Protein AF-A0A6B3EBV0-F1 (afdb_monomer_lite)

pLDDT: mean 90.92, std 12.21, range [45.16, 98.69]

Sequence (71 aa):
AVLTDRGLDAALSSVAARCTVPVSVEVDLEERPAEAVEGIAYFTVSELLQNISKHSGARTAAVEVWRADGR

Secondary structure (DSSP, 8-state):
-HHHHHHHHHHHHHHHTTSSS-EEEEEE-SSPPPHHHHHHHHHHHHHHHHHIIIII--S-EEEEEE-PPP-

Radius of gyration: 12.43 Å; chains: 1; bounding box: 31×17×36 Å

Foldseek 3Di:
DCCVPPNLQSLLVVLQVPAPAHEAEEADEPDGDDPVVSVVLSVVSNVVSVCNRPPDPDRYYYHHHDDDPDD

Structure (mmCIF, N/CA/C/O backbone):
data_AF-A0A6B3EBV0-F1
#
_entry.id   AF-A0A6B3EBV0-F1
#
loop_
_atom_site.group_PDB
_atom_site.id
_atom_site.type_symbol
_atom_site.label_atom_id
_atom_site.label_alt_id
_atom_site.label_comp_id
_atom_site.label_asym_id
_atom_site.label_entity_id
_atom_site.label_seq_id
_atom_site.pdbx_PDB_ins_code
_atom_site.Cartn_x
_atom_site.Cartn_y
_atom_site.Cartn_z
_atom_site.occupancy
_atom_site.B_iso_or_equiv
_atom_site.auth_seq_id
_atom_site.auth_comp_id
_atom_site.auth_asym_id
_atom_site.auth_atom_id
_atom_site.pdbx_PDB_model_num
ATOM 1 N N . ALA A 1 1 ? 17.109 3.823 2.837 1.00 56.06 1 ALA A N 1
ATOM 2 C CA . ALA A 1 1 ? 15.750 3.756 3.435 1.00 56.06 1 ALA A CA 1
ATOM 3 C C . ALA A 1 1 ? 15.114 2.441 2.984 1.00 56.06 1 ALA A C 1
ATOM 5 O O . ALA A 1 1 ? 15.519 1.956 1.945 1.00 56.06 1 ALA A O 1
ATOM 6 N N . VAL A 1 2 ? 14.167 1.821 3.702 1.00 59.75 2 VAL A N 1
ATOM 7 C CA . VAL A 1 2 ? 13.675 0.458 3.350 1.00 59.75 2 VAL A CA 1
ATOM 8 C C . VAL A 1 2 ? 13.227 0.334 1.879 1.00 59.75 2 VAL A C 1
ATOM 10 O O . VAL A 1 2 ? 13.487 -0.690 1.254 1.00 59.75 2 VAL A O 1
ATOM 13 N N . LEU A 1 3 ? 12.676 1.412 1.307 1.00 61.12 3 LEU A N 1
ATOM 14 C CA . LEU A 1 3 ? 12.301 1.508 -0.108 1.00 61.12 3 LEU A CA 1
ATOM 15 C C . LEU A 1 3 ? 13.486 1.373 -1.087 1.00 61.12 3 LEU A C 1
ATOM 17 O O . LEU A 1 3 ? 13.358 0.729 -2.124 1.00 61.12 3 LEU A O 1
ATOM 21 N N . THR A 1 4 ? 14.658 1.929 -0.767 1.00 61.78 4 THR A N 1
ATOM 22 C CA . THR A 1 4 ? 15.825 1.870 -1.665 1.00 61.78 4 THR A CA 1
ATOM 23 C C . THR A 1 4 ? 16.471 0.484 -1.696 1.00 61.78 4 THR A C 1
ATOM 25 O O . THR A 1 4 ? 16.978 0.091 -2.742 1.00 61.78 4 THR A O 1
ATOM 28 N N . ASP A 1 5 ? 16.382 -0.283 -0.602 1.00 60.16 5 ASP A N 1
ATOM 29 C CA . ASP A 1 5 ? 17.149 -1.530 -0.440 1.00 60.16 5 ASP A CA 1
ATOM 30 C C . ASP A 1 5 ? 16.328 -2.806 -0.670 1.00 60.16 5 ASP A C 1
ATOM 32 O O . ASP A 1 5 ? 16.885 -3.824 -1.076 1.00 60.16 5 ASP A O 1
ATOM 36 N N . ARG A 1 6 ? 15.017 -2.786 -0.384 1.00 66.50 6 ARG A N 1
ATOM 37 C CA . ARG A 1 6 ? 14.157 -3.989 -0.410 1.00 66.50 6 ARG A CA 1
ATOM 38 C C . ARG A 1 6 ? 12.954 -3.884 -1.353 1.00 66.50 6 ARG A C 1
ATOM 40 O O . ARG A 1 6 ? 12.186 -4.834 -1.446 1.00 66.50 6 ARG A O 1
ATOM 47 N N . GLY A 1 7 ? 12.817 -2.757 -2.054 1.00 83.06 7 GLY A N 1
ATOM 48 C CA . GLY A 1 7 ? 11.733 -2.500 -3.004 1.00 83.06 7 GLY A CA 1
ATOM 49 C C . GLY A 1 7 ? 10.408 -2.102 -2.347 1.00 83.06 7 GLY A C 1
ATOM 50 O O . GLY A 1 7 ? 10.288 -2.016 -1.120 1.00 83.06 7 GLY A O 1
ATOM 51 N N . LEU A 1 8 ? 9.417 -1.824 -3.196 1.00 89.81 8 LEU A N 1
ATOM 52 C CA . LEU A 1 8 ? 8.115 -1.289 -2.801 1.00 89.81 8 LEU A CA 1
ATOM 53 C C . LEU A 1 8 ? 7.336 -2.204 -1.840 1.00 89.81 8 LEU A C 1
ATOM 55 O O . LEU A 1 8 ? 6.837 -1.707 -0.835 1.00 89.81 8 LEU A O 1
ATOM 59 N N . ASP A 1 9 ? 7.291 -3.518 -2.078 1.00 91.38 9 ASP A N 1
ATOM 60 C CA . ASP A 1 9 ? 6.569 -4.474 -1.216 1.00 91.38 9 ASP A CA 1
ATOM 61 C C . ASP A 1 9 ? 7.033 -4.408 0.249 1.00 91.38 9 ASP A C 1
ATOM 63 O O . ASP A 1 9 ? 6.255 -4.110 1.160 1.00 91.38 9 ASP A O 1
ATOM 67 N N . ALA A 1 10 ? 8.337 -4.554 0.487 1.00 91.50 10 ALA A N 1
ATOM 68 C CA . ALA A 1 10 ? 8.892 -4.488 1.835 1.00 91.50 10 ALA A CA 1
ATOM 69 C C . ALA A 1 10 ? 8.638 -3.129 2.516 1.00 91.50 10 ALA A C 1
ATOM 71 O O . ALA A 1 10 ? 8.439 -3.062 3.734 1.00 91.50 10 ALA A O 1
ATOM 72 N N . ALA A 1 11 ? 8.651 -2.038 1.746 1.00 94.00 11 ALA A N 1
ATOM 73 C CA . ALA A 1 11 ? 8.368 -0.707 2.263 1.00 94.00 11 ALA A CA 1
ATOM 74 C C . ALA A 1 11 ? 6.891 -0.548 2.661 1.00 94.00 11 ALA A C 1
ATOM 76 O O . ALA A 1 11 ? 6.613 -0.062 3.760 1.00 94.00 11 ALA A O 1
ATOM 77 N N . LEU A 1 12 ? 5.958 -0.997 1.817 1.00 96.00 12 LEU A N 1
ATOM 78 C CA . LEU A 1 12 ? 4.521 -0.950 2.093 1.00 96.00 12 LEU A CA 1
ATOM 79 C C . LEU A 1 12 ? 4.142 -1.862 3.261 1.00 96.00 12 LEU A C 1
ATOM 81 O O . LEU A 1 12 ? 3.450 -1.413 4.172 1.00 96.00 12 LEU A O 1
ATOM 85 N N . SER A 1 13 ? 4.680 -3.081 3.305 1.00 95.62 13 SER A N 1
ATOM 86 C CA . SER A 1 13 ? 4.508 -4.021 4.417 1.00 95.62 13 SER A CA 1
ATOM 87 C C . SER A 1 13 ? 4.962 -3.427 5.760 1.00 95.62 13 SER A C 1
ATOM 89 O O . SER A 1 13 ? 4.274 -3.554 6.774 1.00 95.62 13 SER A O 1
ATOM 91 N N . SER A 1 14 ? 6.086 -2.702 5.776 1.00 95.19 14 SER A N 1
ATOM 92 C CA . SER A 1 14 ? 6.591 -2.020 6.978 1.00 95.19 14 SER A CA 1
ATOM 93 C C . SER A 1 14 ? 5.657 -0.906 7.470 1.00 95.19 14 SER A C 1
ATOM 95 O O . SER A 1 14 ? 5.428 -0.755 8.672 1.00 95.19 14 SER A O 1
ATOM 97 N N . VAL A 1 15 ? 5.084 -0.120 6.554 1.00 95.88 15 VAL A N 1
ATOM 98 C CA . VAL A 1 15 ? 4.132 0.941 6.918 1.00 95.88 15 VAL A CA 1
ATOM 99 C C . VAL A 1 15 ? 2.790 0.351 7.350 1.00 95.88 15 VAL A C 1
ATOM 101 O O . VAL A 1 15 ? 2.232 0.793 8.356 1.00 95.88 15 VAL A O 1
ATOM 104 N N . ALA A 1 16 ? 2.304 -0.674 6.650 1.00 97.31 16 ALA A N 1
ATOM 105 C CA . ALA A 1 16 ? 1.086 -1.409 6.975 1.00 97.31 16 ALA A CA 1
ATOM 106 C C . ALA A 1 16 ? 1.129 -2.004 8.389 1.00 97.31 16 ALA A C 1
ATOM 108 O O . ALA A 1 16 ? 0.175 -1.843 9.148 1.00 97.31 16 ALA A O 1
ATOM 109 N N . ALA A 1 17 ? 2.271 -2.570 8.796 1.00 97.12 17 ALA A N 1
ATOM 110 C CA . ALA A 1 17 ? 2.480 -3.112 10.141 1.00 97.12 17 ALA A CA 1
ATOM 111 C C . ALA A 1 17 ? 2.344 -2.074 11.276 1.00 97.12 17 ALA A C 1
ATOM 113 O O . ALA A 1 17 ? 2.225 -2.448 12.441 1.00 97.12 17 ALA A O 1
ATOM 114 N N . ARG A 1 18 ? 2.370 -0.771 10.960 1.00 96.38 18 ARG A N 1
ATOM 115 C CA . ARG A 1 18 ? 2.189 0.327 11.927 1.00 96.38 18 ARG A CA 1
ATOM 116 C C . ARG A 1 18 ? 0.759 0.870 11.977 1.00 96.38 18 ARG A C 1
ATOM 118 O O . ARG A 1 18 ? 0.494 1.765 12.780 1.00 96.38 18 ARG A O 1
ATOM 125 N N . CYS A 1 19 ? -0.137 0.396 11.113 1.00 97.88 19 CYS A N 1
ATOM 126 C CA . CYS A 1 19 ? -1.534 0.815 11.120 1.00 97.88 19 CYS A CA 1
ATOM 127 C C . CYS A 1 19 ? -2.246 0.295 12.379 1.00 97.88 19 CYS A C 1
ATOM 129 O O . CYS A 1 19 ? -1.894 -0.750 12.923 1.00 97.88 19 CYS A O 1
ATOM 131 N N . THR A 1 20 ? -3.256 1.024 12.857 1.00 97.56 20 THR A N 1
ATOM 132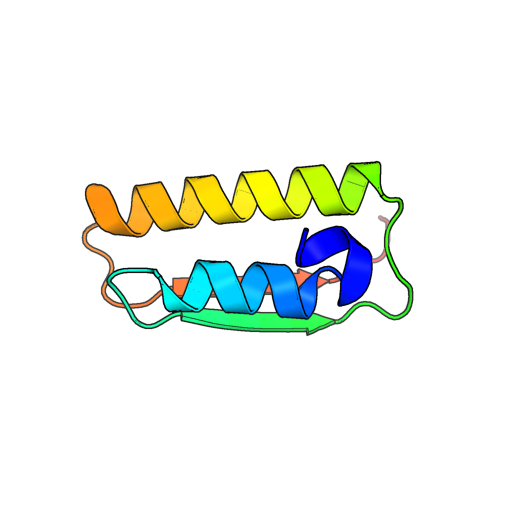 C CA . THR A 1 20 ? -4.018 0.631 14.058 1.00 97.56 20 THR A CA 1
ATOM 133 C C . THR A 1 20 ? -5.035 -0.480 13.797 1.00 97.56 20 THR A C 1
ATOM 135 O O . THR A 1 20 ? -5.577 -1.046 14.745 1.00 97.56 20 THR A O 1
ATOM 138 N N . VAL A 1 21 ? -5.290 -0.801 12.527 1.00 98.12 21 VAL A N 1
ATOM 139 C CA . VAL A 1 21 ? -6.155 -1.901 12.092 1.00 98.12 21 VAL A CA 1
ATOM 140 C C . VAL A 1 21 ? -5.337 -2.922 11.301 1.00 98.12 21 VAL A C 1
ATOM 142 O O . VAL A 1 21 ? -4.327 -2.543 10.709 1.00 98.12 21 VAL A O 1
ATOM 145 N N . PRO A 1 22 ? -5.752 -4.199 11.244 1.00 98.31 22 PRO A N 1
ATOM 146 C CA . PRO A 1 22 ? -5.133 -5.178 10.358 1.00 98.31 22 PRO A CA 1
ATOM 147 C C . PRO A 1 22 ? -5.151 -4.706 8.899 1.00 98.31 22 PRO A C 1
ATOM 149 O O . PRO A 1 22 ? -6.197 -4.283 8.396 1.00 98.31 22 PRO A O 1
ATOM 152 N N . VAL A 1 23 ? -4.002 -4.804 8.227 1.00 98.69 23 VAL A N 1
ATOM 153 C CA . VAL A 1 23 ? -3.828 -4.412 6.822 1.00 98.69 23 VAL A CA 1
ATOM 154 C C . VAL A 1 23 ? -3.246 -5.579 6.037 1.00 98.69 23 VAL A C 1
ATOM 156 O O . VAL A 1 23 ? -2.200 -6.105 6.418 1.00 98.69 23 VAL A O 1
ATOM 159 N N . SER A 1 24 ? -3.899 -5.969 4.944 1.00 98.31 24 SER A N 1
ATOM 160 C CA . SER A 1 24 ? -3.301 -6.850 3.937 1.00 98.31 24 SER A CA 1
ATOM 161 C C . SER A 1 24 ? -2.528 -6.026 2.910 1.00 98.31 24 SER A C 1
ATOM 163 O O . SER A 1 24 ? -2.969 -4.944 2.521 1.00 98.31 24 SER A O 1
ATOM 165 N N . VAL A 1 25 ? -1.376 -6.535 2.479 1.00 97.75 25 VAL A N 1
ATOM 166 C CA . VAL A 1 25 ? -0.561 -5.933 1.420 1.00 97.75 25 VAL A CA 1
ATOM 167 C C . VAL A 1 25 ? -0.321 -6.987 0.351 1.00 97.75 25 VAL A C 1
ATOM 169 O O . VAL A 1 25 ? 0.149 -8.078 0.664 1.00 97.75 25 VAL A O 1
ATOM 172 N N . GLU A 1 26 ? -0.652 -6.648 -0.888 1.00 96.62 26 GLU A N 1
ATOM 173 C CA . GLU A 1 26 ? -0.418 -7.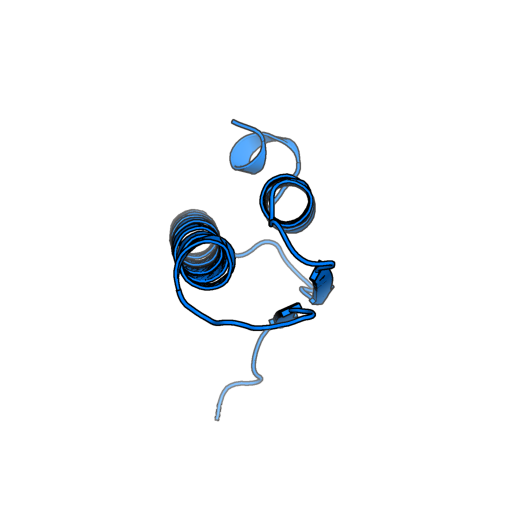465 -2.072 1.00 96.62 26 GLU A CA 1
ATOM 174 C C . GLU A 1 26 ? 0.232 -6.592 -3.148 1.00 96.62 26 GLU A C 1
ATOM 176 O O . GLU A 1 26 ? -0.267 -5.516 -3.484 1.00 96.62 26 GLU A O 1
ATOM 181 N N . VAL A 1 27 ? 1.386 -7.026 -3.652 1.00 94.62 27 VAL A N 1
ATOM 182 C CA . VAL A 1 27 ? 2.141 -6.314 -4.686 1.00 94.62 27 VAL A CA 1
ATOM 183 C C . VAL A 1 27 ? 2.409 -7.277 -5.831 1.00 94.62 27 VAL A C 1
ATOM 185 O O . VAL A 1 27 ? 3.255 -8.161 -5.719 1.00 94.62 27 VAL A O 1
ATOM 188 N N . ASP A 1 28 ? 1.690 -7.075 -6.928 1.00 94.00 28 ASP A N 1
ATOM 189 C CA . ASP A 1 28 ? 1.781 -7.836 -8.168 1.00 94.00 28 ASP A CA 1
ATOM 190 C C . ASP A 1 28 ? 2.395 -6.961 -9.271 1.00 94.00 28 ASP A C 1
ATOM 192 O O . ASP A 1 28 ? 1.717 -6.257 -10.024 1.00 94.00 28 ASP A O 1
ATOM 196 N N . LEU A 1 29 ? 3.728 -6.924 -9.305 1.00 90.94 29 LEU A N 1
ATOM 197 C CA . LEU A 1 29 ? 4.500 -6.139 -10.266 1.00 90.94 29 LEU A CA 1
ATOM 198 C C . LEU A 1 29 ? 5.562 -7.025 -10.916 1.00 90.94 29 LEU A C 1
ATOM 200 O O . LEU A 1 29 ? 6.486 -7.483 -10.247 1.00 90.94 29 LEU A O 1
ATOM 204 N N . GLU A 1 30 ? 5.462 -7.213 -12.233 1.00 89.00 30 GLU A N 1
ATOM 205 C CA . GLU A 1 30 ? 6.437 -7.992 -13.014 1.00 89.00 30 GLU A CA 1
ATOM 206 C C . GLU A 1 30 ? 7.837 -7.357 -13.015 1.00 89.00 30 GLU A C 1
ATOM 208 O O . GLU A 1 30 ? 8.854 -8.045 -13.105 1.00 89.00 30 GLU A O 1
ATOM 213 N N . GLU A 1 31 ? 7.895 -6.030 -12.899 1.00 89.62 31 GLU A N 1
ATOM 214 C CA . GLU A 1 31 ? 9.125 -5.250 -12.880 1.00 89.62 31 GLU A CA 1
ATOM 215 C C . GLU A 1 31 ? 9.050 -4.122 -11.849 1.00 89.62 31 GLU A C 1
ATOM 217 O O . GLU A 1 31 ? 7.978 -3.616 -11.506 1.00 89.62 31 GLU A O 1
ATOM 222 N N . ARG A 1 32 ? 10.218 -3.693 -11.363 1.00 89.19 32 ARG A N 1
ATOM 223 C CA . ARG A 1 32 ? 10.307 -2.573 -10.427 1.00 89.19 32 ARG A CA 1
ATOM 224 C C . ARG A 1 32 ? 9.876 -1.275 -11.134 1.00 89.19 32 ARG A C 1
ATOM 226 O O . ARG A 1 32 ? 10.469 -0.941 -12.162 1.00 89.19 32 ARG A O 1
ATOM 233 N N . PRO A 1 33 ? 8.906 -0.513 -10.591 1.00 90.06 33 PRO A N 1
ATOM 234 C CA . PRO A 1 33 ? 8.538 0.782 -11.149 1.00 90.06 33 PRO A CA 1
ATOM 235 C C . PRO A 1 33 ? 9.720 1.754 -11.135 1.00 90.06 33 PRO A C 1
ATOM 237 O O . PRO A 1 33 ? 10.667 1.597 -10.363 1.00 90.06 33 PRO A O 1
ATOM 240 N N . ALA A 1 34 ? 9.640 2.812 -11.943 1.00 92.25 34 ALA A N 1
ATOM 241 C CA . ALA A 1 34 ? 10.591 3.914 -11.843 1.00 92.25 34 ALA A CA 1
ATOM 242 C C . ALA A 1 34 ? 10.624 4.469 -10.405 1.00 92.25 34 ALA A C 1
ATOM 244 O O . ALA A 1 34 ? 9.581 4.574 -9.760 1.00 92.25 34 ALA A O 1
ATOM 245 N N . GLU A 1 35 ? 11.798 4.886 -9.925 1.00 90.06 35 GLU A N 1
ATOM 246 C CA . GLU A 1 35 ? 12.002 5.345 -8.538 1.00 90.06 35 GLU A CA 1
ATOM 247 C C . GLU A 1 35 ? 11.003 6.439 -8.117 1.00 90.06 35 GLU A C 1
ATOM 249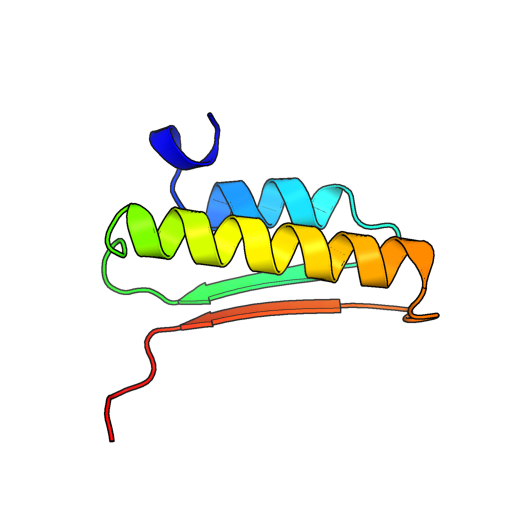 O O . GLU A 1 35 ? 10.469 6.424 -7.009 1.00 90.06 35 GLU A O 1
ATOM 254 N N . ALA A 1 36 ? 10.678 7.359 -9.031 1.00 93.00 36 ALA A N 1
ATOM 255 C CA . ALA A 1 36 ? 9.672 8.391 -8.790 1.00 93.00 36 ALA A CA 1
ATOM 256 C C . ALA A 1 36 ? 8.272 7.803 -8.517 1.00 93.00 36 ALA A C 1
ATOM 258 O O . ALA A 1 36 ? 7.559 8.294 -7.644 1.00 93.00 36 ALA A O 1
ATOM 259 N N . VAL A 1 37 ? 7.888 6.739 -9.230 1.00 93.19 37 VAL A N 1
ATOM 260 C CA . VAL A 1 37 ? 6.610 6.036 -9.039 1.00 93.19 37 VAL A CA 1
ATOM 261 C C . VAL A 1 37 ? 6.605 5.288 -7.709 1.00 93.19 37 VAL A C 1
ATOM 263 O O . VAL A 1 37 ? 5.620 5.374 -6.979 1.00 93.19 37 VAL A O 1
ATOM 266 N N . GLU A 1 38 ? 7.707 4.621 -7.350 1.00 93.12 38 GLU A N 1
ATOM 267 C CA . GLU A 1 38 ? 7.850 3.973 -6.039 1.00 93.12 38 GLU A CA 1
ATOM 268 C C . GLU A 1 38 ? 7.696 4.973 -4.891 1.00 93.12 38 GLU A C 1
ATOM 270 O O . GLU A 1 38 ? 6.959 4.718 -3.937 1.00 93.12 38 GLU A O 1
ATOM 275 N N . GLY A 1 39 ? 8.361 6.127 -4.996 1.00 93.69 39 GLY A N 1
ATOM 276 C CA . GLY A 1 39 ? 8.259 7.197 -4.010 1.00 93.69 39 GLY A CA 1
ATOM 277 C C . GLY A 1 39 ? 6.821 7.687 -3.858 1.00 93.69 39 GLY A C 1
ATOM 278 O O . GLY A 1 39 ? 6.300 7.721 -2.744 1.00 93.69 39 GLY A O 1
ATOM 279 N N . ILE A 1 40 ? 6.157 8.012 -4.971 1.00 95.44 40 ILE A N 1
ATOM 280 C CA . ILE A 1 40 ? 4.762 8.471 -4.964 1.00 95.44 40 ILE A CA 1
ATOM 281 C C . ILE A 1 40 ? 3.848 7.415 -4.334 1.00 95.44 40 ILE A C 1
ATOM 283 O O . ILE A 1 40 ? 3.120 7.739 -3.397 1.00 95.44 40 ILE A O 1
ATOM 287 N N . ALA A 1 41 ? 3.923 6.158 -4.779 1.00 95.25 41 ALA A N 1
ATOM 288 C CA . ALA A 1 41 ? 3.099 5.073 -4.250 1.00 95.25 41 ALA A CA 1
ATOM 289 C C . ALA A 1 41 ? 3.298 4.894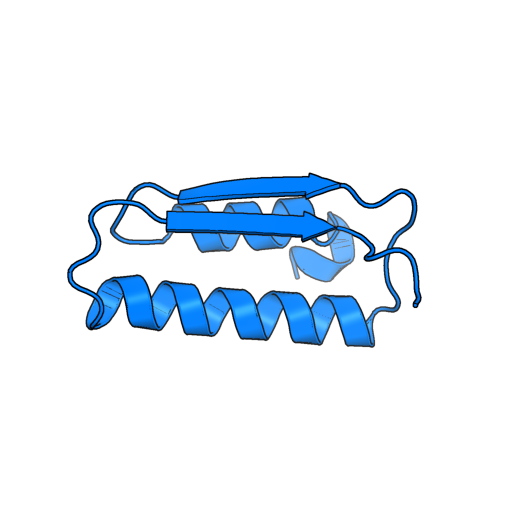 -2.736 1.00 95.25 41 ALA A C 1
ATOM 291 O O . ALA A 1 41 ? 2.326 4.835 -1.981 1.00 95.25 41 ALA A O 1
ATOM 292 N N . TYR A 1 42 ? 4.551 4.887 -2.275 1.00 95.75 42 TYR A N 1
ATOM 293 C CA . TYR A 1 42 ? 4.881 4.783 -0.856 1.00 95.75 42 TYR A CA 1
ATOM 294 C C . TYR A 1 42 ? 4.289 5.932 -0.027 1.00 95.75 42 TYR A C 1
ATOM 296 O O . TYR A 1 42 ? 3.667 5.690 1.014 1.00 95.75 42 TYR A O 1
ATOM 304 N N . PHE A 1 43 ? 4.466 7.183 -0.468 1.00 96.81 43 PHE A N 1
ATOM 305 C CA . PHE A 1 43 ? 3.933 8.347 0.246 1.00 96.81 43 PHE A CA 1
ATOM 306 C C . PHE A 1 43 ? 2.405 8.340 0.263 1.00 96.81 43 PHE A C 1
ATOM 308 O O . PHE A 1 43 ? 1.809 8.552 1.318 1.00 96.81 43 PHE A O 1
ATOM 315 N N . THR A 1 44 ? 1.769 8.027 -0.866 1.00 97.88 44 THR A N 1
ATOM 316 C CA . THR A 1 44 ? 0.311 7.923 -0.956 1.00 97.88 44 THR A CA 1
ATOM 317 C C . THR A 1 44 ? -0.231 6.877 0.013 1.00 97.88 44 THR A C 1
ATOM 319 O O . THR A 1 44 ? -1.101 7.197 0.821 1.00 97.88 44 THR A O 1
ATOM 322 N N . VAL A 1 45 ? 0.305 5.653 0.003 1.00 98.06 45 VAL A N 1
ATOM 323 C CA . VAL A 1 45 ? -0.144 4.602 0.930 1.00 98.06 45 VAL A CA 1
ATOM 324 C C . VAL A 1 45 ? 0.105 5.008 2.385 1.00 98.06 45 VAL A C 1
ATOM 326 O O . VAL A 1 45 ? -0.766 4.813 3.232 1.00 98.06 45 VAL A O 1
ATOM 329 N N . SER A 1 46 ? 1.242 5.637 2.690 1.00 98.00 46 SER A N 1
ATOM 330 C CA . SER A 1 46 ? 1.555 6.097 4.049 1.00 98.00 46 SER A CA 1
ATOM 331 C C . SER A 1 46 ? 0.540 7.105 4.590 1.00 98.00 46 SER A C 1
ATOM 333 O O . SER A 1 46 ? 0.113 6.993 5.741 1.00 98.00 46 SER A O 1
ATOM 335 N N . GLU A 1 47 ? 0.126 8.072 3.775 1.00 98.50 47 GLU A N 1
ATOM 336 C CA . GLU A 1 47 ? -0.878 9.066 4.165 1.00 98.50 47 GLU A CA 1
ATOM 337 C C . GLU A 1 47 ? -2.275 8.445 4.287 1.00 98.50 47 GLU A C 1
ATOM 339 O O . GLU A 1 47 ? -3.002 8.723 5.244 1.00 98.50 47 GLU A O 1
ATOM 344 N N . LEU A 1 48 ? -2.635 7.530 3.382 1.00 98.44 48 LEU A N 1
ATOM 345 C CA . LEU A 1 48 ? -3.904 6.807 3.465 1.00 98.44 48 LEU A CA 1
ATOM 346 C C . LEU A 1 48 ? -3.992 5.965 4.744 1.00 98.44 48 LEU A C 1
ATOM 348 O O . LEU A 1 48 ? -4.991 6.040 5.456 1.00 98.44 48 LEU A O 1
ATOM 352 N N . LEU A 1 49 ? -2.935 5.234 5.103 1.00 98.38 49 LEU A N 1
ATOM 353 C CA . LEU A 1 49 ? -2.898 4.437 6.334 1.00 98.38 49 LEU A CA 1
ATOM 354 C C . LEU A 1 49 ? -2.889 5.302 7.603 1.00 98.38 49 LEU A C 1
ATOM 356 O O . LEU A 1 49 ? -3.464 4.910 8.626 1.00 98.38 49 LEU A O 1
ATOM 360 N N . GLN A 1 50 ? -2.294 6.497 7.553 1.00 98.31 50 GLN A N 1
ATOM 361 C CA . GLN A 1 50 ? -2.416 7.473 8.639 1.00 98.31 50 GLN A CA 1
ATOM 362 C C . GLN A 1 50 ? -3.854 7.969 8.797 1.00 98.31 50 GLN A C 1
ATOM 364 O O . GLN A 1 50 ? -4.353 8.029 9.922 1.00 98.31 50 GLN A O 1
ATOM 369 N N . ASN A 1 51 ? -4.535 8.279 7.693 1.00 98.44 51 ASN A N 1
ATOM 370 C CA . ASN A 1 51 ? -5.940 8.678 7.715 1.00 98.44 51 ASN A CA 1
ATOM 371 C C . ASN A 1 51 ? -6.836 7.551 8.225 1.00 98.44 51 ASN A C 1
ATOM 373 O O . ASN A 1 51 ? -7.736 7.800 9.028 1.00 98.44 51 ASN A O 1
ATOM 377 N N . ILE A 1 52 ? -6.551 6.304 7.844 1.00 98.38 52 ILE A N 1
ATOM 378 C CA . ILE A 1 52 ? -7.244 5.139 8.396 1.00 98.38 52 ILE A CA 1
ATOM 379 C C . ILE A 1 52 ? -7.087 5.106 9.909 1.00 98.38 52 ILE A C 1
ATOM 381 O O . ILE A 1 52 ? -8.093 5.066 10.621 1.00 98.38 52 ILE A O 1
ATOM 385 N N . SER A 1 53 ? -5.846 5.222 10.379 1.00 97.50 53 SER A N 1
ATOM 386 C CA . SER A 1 53 ? -5.512 5.115 11.797 1.00 97.50 53 SER A CA 1
ATOM 387 C C . SER A 1 53 ? -6.135 6.216 12.656 1.00 97.50 53 SER A C 1
ATOM 389 O O . SER A 1 53 ? -6.450 5.978 13.820 1.00 97.50 53 SER A O 1
ATOM 391 N N . LYS A 1 54 ? -6.294 7.424 12.103 1.00 97.69 54 LYS A N 1
ATOM 392 C CA . LYS A 1 54 ? -6.735 8.612 12.848 1.00 97.69 54 LYS A CA 1
ATOM 393 C C . LYS A 1 54 ? -8.217 8.946 12.663 1.00 97.69 54 LYS A C 1
ATOM 395 O O . LYS A 1 54 ? -8.801 9.571 13.546 1.00 97.69 54 LYS A O 1
ATOM 400 N N . HIS A 1 55 ? -8.809 8.601 11.518 1.00 97.69 55 HIS A N 1
ATOM 401 C CA . HIS A 1 55 ? -10.047 9.247 11.066 1.00 97.69 55 HIS A CA 1
ATOM 402 C C . HIS A 1 55 ? -11.098 8.309 10.457 1.00 97.69 55 HIS A C 1
ATOM 404 O O . HIS A 1 55 ? -12.263 8.689 10.409 1.00 97.69 55 HIS A O 1
ATOM 410 N N . SER A 1 56 ? -10.743 7.108 9.987 1.00 96.81 56 SER A N 1
ATOM 411 C CA . SER A 1 56 ? -11.680 6.308 9.171 1.00 96.81 56 SER A CA 1
ATOM 412 C C . SER A 1 56 ? -12.797 5.598 9.941 1.00 96.81 56 SER A C 1
ATOM 414 O O . SER A 1 56 ? -13.862 5.356 9.379 1.00 96.81 56 SER A O 1
ATOM 416 N N . GLY A 1 57 ? -12.544 5.181 11.187 1.00 96.31 57 GLY A N 1
ATOM 417 C CA . GLY A 1 57 ? -13.403 4.215 11.885 1.00 96.31 57 GLY A CA 1
ATOM 418 C C . GLY A 1 57 ? -13.425 2.812 11.249 1.00 96.31 57 GLY A C 1
ATOM 419 O O . GLY A 1 57 ? -14.290 2.001 11.588 1.00 96.31 57 GLY A O 1
ATOM 420 N N . ALA A 1 58 ? -12.504 2.516 10.323 1.00 97.94 58 ALA A N 1
ATOM 421 C CA . ALA A 1 58 ? -12.384 1.208 9.692 1.00 97.94 58 AL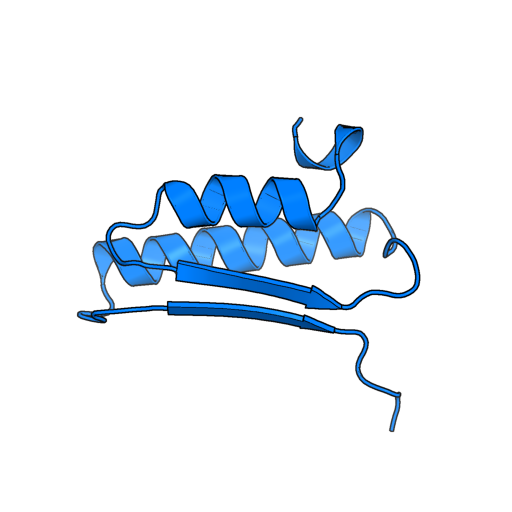A A CA 1
ATOM 422 C C . ALA A 1 58 ? -11.960 0.134 10.705 1.00 97.94 58 ALA A C 1
ATOM 424 O O . ALA A 1 58 ? -11.404 0.428 11.761 1.00 97.94 58 ALA A O 1
ATOM 425 N N . ARG A 1 59 ? -12.221 -1.134 10.369 1.00 97.94 59 ARG A N 1
ATOM 426 C CA . ARG A 1 59 ? -11.794 -2.297 11.173 1.00 97.94 59 ARG A CA 1
ATOM 427 C C . ARG A 1 59 ? -10.681 -3.099 10.509 1.00 97.94 59 ARG A C 1
ATOM 429 O O . ARG A 1 59 ? -10.038 -3.895 11.180 1.00 97.94 59 ARG A O 1
ATOM 436 N N . THR A 1 60 ? -10.482 -2.894 9.211 1.00 98.31 60 THR A N 1
ATOM 437 C CA . THR A 1 60 ? -9.481 -3.540 8.357 1.00 98.31 60 THR A CA 1
ATOM 438 C C . THR A 1 60 ? -9.135 -2.598 7.205 1.00 98.31 60 THR A C 1
ATOM 440 O O . THR A 1 60 ? -9.920 -1.698 6.891 1.00 98.31 60 THR A O 1
ATOM 443 N N . ALA A 1 61 ? -7.998 -2.825 6.551 1.00 98.50 61 ALA A N 1
ATOM 444 C CA . ALA A 1 61 ? -7.628 -2.167 5.299 1.00 98.50 61 ALA A CA 1
ATOM 445 C C . ALA A 1 61 ? -6.909 -3.141 4.352 1.00 98.50 61 ALA A C 1
ATOM 447 O O . ALA A 1 61 ? -6.429 -4.188 4.783 1.00 98.50 61 ALA A O 1
ATOM 448 N N . ALA A 1 62 ? -6.822 -2.773 3.076 1.00 98.25 62 ALA A N 1
ATOM 449 C CA . ALA A 1 62 ? -6.064 -3.499 2.064 1.00 98.25 62 ALA A CA 1
ATOM 450 C C . ALA A 1 62 ? -5.253 -2.512 1.217 1.00 98.25 62 ALA A C 1
ATOM 452 O O . ALA A 1 62 ? -5.712 -1.400 0.940 1.00 98.25 62 ALA A O 1
ATOM 453 N N . VAL A 1 63 ? -4.046 -2.923 0.836 1.00 98.12 63 VAL A N 1
ATOM 454 C CA . VAL A 1 63 ? -3.180 -2.242 -0.126 1.00 98.12 63 VAL A CA 1
ATOM 455 C C . VAL A 1 63 ? -2.855 -3.246 -1.217 1.00 98.12 63 VAL A C 1
ATOM 457 O O . VAL A 1 63 ? -2.163 -4.226 -0.968 1.00 98.12 63 VAL A O 1
ATOM 460 N N . GLU A 1 64 ? -3.346 -2.981 -2.415 1.00 97.12 64 GLU A N 1
ATOM 461 C CA . GLU A 1 64 ? -3.109 -3.800 -3.597 1.00 97.12 64 GLU A CA 1
ATOM 462 C C . GLU A 1 64 ? -2.376 -2.927 -4.622 1.00 97.12 64 GLU A C 1
ATOM 464 O O . GLU A 1 64 ? -2.781 -1.790 -4.888 1.00 97.12 64 GLU A O 1
ATOM 469 N N . VAL A 1 65 ? -1.262 -3.424 -5.155 1.00 95.44 65 VAL A N 1
ATOM 470 C CA . VAL A 1 65 ? -0.444 -2.717 -6.143 1.00 95.44 65 VAL A CA 1
ATOM 471 C C . VAL A 1 65 ? -0.272 -3.609 -7.353 1.00 95.44 65 VAL A C 1
ATOM 473 O O . VAL A 1 65 ? 0.331 -4.668 -7.248 1.00 95.44 65 VAL A O 1
ATOM 476 N N . TRP A 1 66 ? -0.757 -3.153 -8.501 1.00 94.19 66 TRP A N 1
ATOM 477 C CA . TRP A 1 66 ? -0.614 -3.862 -9.764 1.00 94.19 66 TRP A CA 1
ATOM 478 C C . TRP A 1 66 ? -0.376 -2.884 -10.907 1.00 94.19 66 TRP A C 1
ATOM 480 O O . TRP A 1 66 ? -0.728 -1.699 -10.836 1.00 94.19 66 TRP A O 1
ATOM 490 N N . ARG A 1 67 ? 0.220 -3.378 -11.992 1.00 90.56 67 ARG A N 1
ATOM 491 C CA . ARG A 1 67 ? 0.255 -2.641 -13.255 1.00 90.56 67 ARG A CA 1
ATOM 492 C C . ARG A 1 67 ? -1.119 -2.784 -13.908 1.00 90.56 67 ARG A C 1
ATOM 494 O O . ARG A 1 67 ? -1.527 -3.878 -14.271 1.00 90.56 67 ARG A O 1
ATOM 501 N N . ALA A 1 68 ? -1.849 -1.681 -14.049 1.00 86.62 68 ALA A N 1
ATOM 502 C CA . ALA A 1 68 ? -3.057 -1.684 -14.863 1.00 86.62 68 ALA A CA 1
ATOM 503 C C . ALA A 1 68 ? -2.647 -1.786 -16.338 1.00 86.62 68 ALA A C 1
ATOM 505 O O . ALA A 1 68 ? -1.920 -0.917 -16.829 1.00 86.62 68 ALA A O 1
ATOM 506 N N . ASP A 1 69 ? -3.098 -2.831 -17.032 1.00 79.44 69 ASP A N 1
ATOM 507 C CA . ASP A 1 69 ? -2.946 -2.921 -18.482 1.00 79.44 69 ASP A CA 1
ATOM 508 C C . ASP A 1 69 ? -3.590 -1.688 -19.116 1.00 79.44 69 ASP A C 1
ATOM 510 O O . ASP A 1 69 ? -4.786 -1.424 -18.945 1.00 79.44 69 ASP A O 1
ATOM 514 N N . GLY A 1 70 ? -2.759 -0.883 -19.780 1.00 59.66 70 GLY A N 1
ATOM 515 C CA . GLY A 1 70 ? -3.162 0.397 -20.341 1.00 59.66 70 GLY A CA 1
ATOM 516 C C . GLY A 1 70 ? -4.344 0.224 -21.289 1.00 59.66 70 GLY A C 1
ATOM 517 O O . GLY A 1 70 ? -4.228 -0.446 -22.315 1.00 59.66 70 GLY A O 1
ATOM 518 N N . ARG A 1 71 ? -5.476 0.844 -20.954 1.00 45.16 71 ARG A N 1
ATOM 519 C CA . ARG A 1 71 ? -6.439 1.272 -21.970 1.00 45.16 71 ARG A CA 1
ATOM 520 C C . ARG A 1 71 ? -6.003 2.608 -22.541 1.00 45.16 71 ARG A C 1
ATOM 522 O O . ARG A 1 71 ? -5.532 3.450 -21.745 1.00 45.16 71 ARG A 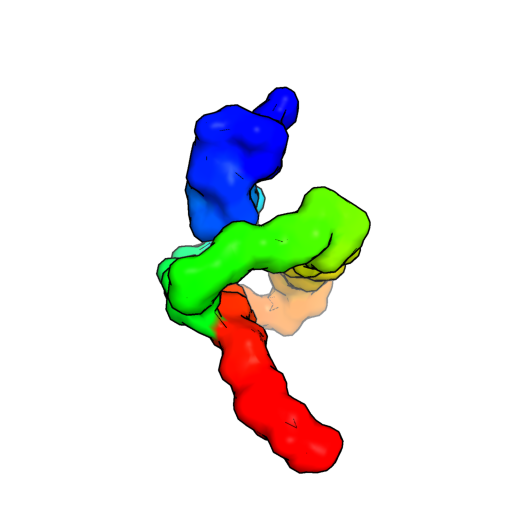O 1
#